Protein AF-A0A950ISI1-F1 (afdb_monomer_lite)

Radius of gyration: 25.89 Å; chains: 1; bounding box: 56×24×68 Å

Secondary structure (DSSP, 8-state):
---S---HHHHHHHHH-HHHHHHHHTS-PPPPHHHHHHHHHHHHHHHHHHHHHHHHHHHHHHHHHHHHHHHHHHHHHHHHH--

Foldseek 3Di:
DPDPDDDPVLVVCCVVPVVVSCCCPVVVDDDDPVVVVVVVVVVVVVVVVVVVVVVVVVVVVVVVVVVVVVVVVVVVVVVVVVD

Structure (mmCIF, N/CA/C/O backbone):
data_AF-A0A950ISI1-F1
#
_entry.id   AF-A0A950ISI1-F1
#
loop_
_atom_site.group_PDB
_atom_site.id
_atom_site.type_symbol
_atom_site.label_atom_id
_atom_site.label_alt_id
_atom_site.label_comp_id
_atom_site.label_asym_id
_atom_site.label_entity_id
_atom_site.label_seq_id
_atom_site.pdbx_PDB_ins_code
_atom_site.Cartn_x
_atom_site.Cartn_y
_atom_site.Cartn_z
_atom_site.occupancy
_atom_site.B_iso_or_equiv
_atom_site.auth_seq_id
_atom_site.auth_comp_id
_atom_site.auth_asym_id
_atom_site.auth_atom_id
_atom_site.pdbx_PDB_model_num
ATOM 1 N N . MET A 1 1 ? -28.227 14.469 5.936 1.00 48.44 1 MET A N 1
ATOM 2 C CA . MET A 1 1 ? -28.142 14.118 4.499 1.00 48.44 1 MET A CA 1
ATOM 3 C C . MET A 1 1 ? -27.719 12.661 4.393 1.00 48.44 1 MET A C 1
ATOM 5 O O . MET A 1 1 ? -26.752 12.314 5.063 1.00 48.44 1 MET A O 1
ATOM 9 N N . PRO A 1 2 ? -28.419 11.805 3.631 1.00 60.66 2 PRO A N 1
ATOM 10 C CA . PRO A 1 2 ? -27.992 10.422 3.444 1.00 60.66 2 PRO A CA 1
ATOM 11 C C . PRO A 1 2 ? -26.625 10.398 2.752 1.00 60.66 2 PRO A C 1
ATOM 13 O O . PRO A 1 2 ? -26.396 11.097 1.762 1.00 60.66 2 PRO A O 1
ATOM 16 N N . ARG A 1 3 ? -25.689 9.633 3.313 1.00 75.75 3 ARG A N 1
ATOM 17 C CA . ARG A 1 3 ? -24.327 9.511 2.796 1.00 75.75 3 ARG A CA 1
ATOM 18 C C . ARG A 1 3 ? -24.377 8.707 1.496 1.00 75.75 3 ARG A C 1
ATOM 20 O O . ARG A 1 3 ? -24.751 7.543 1.498 1.00 75.75 3 ARG A O 1
ATOM 27 N N . LYS A 1 4 ? -24.036 9.350 0.377 1.00 82.25 4 LYS A N 1
ATOM 28 C CA . LYS A 1 4 ? -24.240 8.802 -0.977 1.00 82.25 4 LYS A CA 1
ATOM 29 C C . LYS A 1 4 ? -23.309 7.628 -1.325 1.00 82.25 4 LYS A C 1
ATOM 31 O O . LYS A 1 4 ? -23.574 6.927 -2.291 1.00 82.25 4 LYS A O 1
ATOM 36 N N . LEU A 1 5 ? -22.224 7.438 -0.566 1.00 89.56 5 LEU A N 1
ATOM 37 C CA . LEU A 1 5 ? -21.218 6.397 -0.780 1.00 89.56 5 LEU A CA 1
ATOM 38 C C . LEU A 1 5 ? -20.758 5.807 0.560 1.00 89.56 5 LEU A C 1
ATOM 40 O O . LEU A 1 5 ? -20.348 6.546 1.462 1.00 89.56 5 LEU A O 1
ATOM 44 N N . ILE A 1 6 ? -20.806 4.478 0.655 1.00 87.81 6 ILE A N 1
ATOM 45 C CA . ILE A 1 6 ? -20.286 3.694 1.780 1.00 87.81 6 ILE A CA 1
ATOM 46 C C . ILE A 1 6 ? -18.867 3.224 1.408 1.00 87.81 6 ILE A C 1
ATOM 48 O O . ILE A 1 6 ? -18.690 2.641 0.337 1.00 87.81 6 ILE A O 1
ATOM 52 N N . PRO A 1 7 ? -17.838 3.480 2.236 1.00 91.25 7 PRO A N 1
ATOM 53 C CA . PRO A 1 7 ? -16.495 2.971 2.015 1.00 91.25 7 PRO A CA 1
ATOM 54 C C . PRO A 1 7 ? -16.481 1.450 2.022 1.00 91.25 7 PRO A C 1
ATOM 56 O O . PRO A 1 7 ? -17.153 0.814 2.831 1.00 91.25 7 PRO A O 1
ATOM 59 N N . VAL A 1 8 ? -15.612 0.867 1.201 1.00 93.19 8 VAL A N 1
ATOM 60 C CA . VAL A 1 8 ? -15.400 -0.586 1.183 1.00 93.19 8 VAL A CA 1
ATOM 61 C C . VAL A 1 8 ? -14.972 -1.108 2.556 1.00 93.19 8 VAL A C 1
ATOM 63 O O . VAL A 1 8 ? -15.363 -2.202 2.934 1.00 93.19 8 VAL A O 1
ATOM 66 N N . THR A 1 9 ? -14.224 -0.324 3.334 1.00 90.62 9 THR A N 1
ATOM 67 C CA . THR A 1 9 ? -13.809 -0.703 4.692 1.00 90.62 9 THR A CA 1
ATOM 68 C C . THR A 1 9 ? -14.984 -0.837 5.657 1.00 90.62 9 THR A C 1
ATOM 70 O O . THR A 1 9 ? -14.999 -1.752 6.469 1.00 90.62 9 THR A O 1
ATOM 73 N N . GLU A 1 10 ? -15.986 0.034 5.541 1.00 93.12 10 GLU A N 1
ATOM 74 C CA . GLU A 1 10 ? -17.210 -0.029 6.341 1.00 93.12 10 GLU A CA 1
ATOM 75 C C . GLU A 1 10 ? -18.067 -1.234 5.933 1.00 93.12 10 GLU A C 1
ATOM 77 O O . GLU A 1 10 ? -18.544 -1.972 6.792 1.00 93.12 10 GLU A O 1
ATOM 82 N N . LEU A 1 11 ? -18.189 -1.494 4.626 1.00 94.25 11 LEU A N 1
ATOM 83 C CA . LEU A 1 11 ? -18.866 -2.690 4.120 1.00 94.25 11 LEU A CA 1
ATOM 84 C C . LEU A 1 11 ? -18.155 -3.981 4.558 1.00 94.25 11 LEU A C 1
ATOM 86 O O . LEU A 1 11 ? -18.807 -4.938 4.964 1.00 94.25 11 LEU A O 1
ATOM 90 N N . ALA A 1 12 ? -16.824 -4.010 4.498 1.00 94.06 12 ALA A N 1
ATOM 91 C CA . ALA A 1 12 ? -16.028 -5.152 4.933 1.00 94.06 12 ALA A CA 1
ATOM 92 C C . ALA A 1 12 ? -16.203 -5.422 6.433 1.00 94.06 12 ALA A C 1
ATOM 94 O O . ALA A 1 12 ? -16.305 -6.578 6.832 1.00 94.06 12 ALA A O 1
ATOM 95 N N . GLU A 1 13 ? -16.292 -4.374 7.256 1.00 94.00 13 GLU A N 1
ATOM 96 C CA . GLU A 1 13 ? -16.557 -4.506 8.690 1.00 94.00 13 GLU A CA 1
ATOM 97 C C . GLU A 1 13 ? -17.959 -5.062 8.959 1.00 94.00 13 GLU A C 1
ATOM 99 O O . GLU A 1 13 ? -18.098 -5.950 9.795 1.00 94.00 13 GLU A O 1
ATOM 104 N N . PHE A 1 14 ? -18.971 -4.632 8.197 1.00 95.50 14 PHE A N 1
ATOM 105 C CA . PHE A 1 14 ? -20.316 -5.207 8.271 1.00 95.50 14 PHE A CA 1
ATOM 106 C C . PHE A 1 14 ? -20.339 -6.696 7.895 1.00 95.50 14 PHE A C 1
ATOM 108 O O . PHE A 1 14 ? -20.967 -7.492 8.590 1.00 95.50 14 PHE A O 1
ATOM 115 N N . ILE A 1 15 ? -19.638 -7.079 6.820 1.00 97.06 15 ILE A N 1
ATOM 116 C CA . ILE A 1 15 ? -19.535 -8.479 6.375 1.00 97.06 15 ILE A CA 1
ATOM 117 C C . ILE A 1 15 ? -18.777 -9.327 7.404 1.00 97.06 15 ILE A C 1
ATOM 119 O O . ILE A 1 15 ? -19.166 -10.462 7.663 1.00 97.06 15 ILE A O 1
ATOM 123 N N . TYR A 1 16 ? -17.707 -8.788 7.992 1.00 95.25 16 TYR A N 1
ATOM 124 C CA . TYR A 1 16 ? -16.923 -9.475 9.016 1.00 95.25 16 TYR A CA 1
ATOM 125 C C . TYR A 1 16 ? -17.719 -9.662 10.313 1.00 95.25 16 TYR A C 1
ATOM 127 O O . TYR A 1 16 ? -17.770 -10.764 10.858 1.00 95.25 16 TYR A O 1
ATOM 135 N N . CYS A 1 17 ? -18.336 -8.589 10.815 1.00 96.12 17 CYS A N 1
ATOM 136 C CA . CYS A 1 17 ? -19.180 -8.608 12.003 1.00 96.12 17 CYS A CA 1
ATOM 137 C C . CYS A 1 17 ? -20.161 -7.427 11.994 1.00 96.12 17 CYS A C 1
ATOM 139 O O . CYS A 1 17 ? -19.825 -6.301 12.375 1.00 96.12 17 CYS A O 1
ATOM 141 N N . SER A 1 18 ? -21.411 -7.708 11.633 1.00 96.56 18 SER A N 1
ATOM 142 C CA . SER A 1 18 ? -22.493 -6.718 11.592 1.00 96.56 18 SER A CA 1
ATOM 143 C C . SER A 1 18 ? -22.741 -6.049 12.946 1.00 96.56 18 SER A C 1
ATOM 145 O O . SER A 1 18 ? -23.020 -4.854 12.994 1.00 96.56 18 SER A O 1
ATOM 147 N N . HIS A 1 19 ? -22.576 -6.784 14.050 1.00 96.50 19 HIS A N 1
ATOM 148 C CA . HIS A 1 19 ? -22.721 -6.226 15.393 1.00 96.50 19 HIS A CA 1
ATOM 149 C C . HIS A 1 19 ? -21.601 -5.231 15.730 1.00 96.50 19 HIS A C 1
ATOM 151 O O . HIS A 1 19 ? -21.872 -4.146 16.233 1.00 96.50 19 HIS A O 1
ATOM 157 N N . ALA A 1 20 ? -20.343 -5.546 15.399 1.00 93.25 20 ALA A N 1
ATOM 158 C CA . ALA A 1 20 ? -19.232 -4.610 15.588 1.00 93.25 20 ALA A CA 1
ATOM 159 C C . ALA A 1 20 ? -19.403 -3.349 14.724 1.00 93.25 20 ALA A C 1
ATOM 161 O O . ALA A 1 20 ? -19.172 -2.235 15.200 1.00 93.25 20 ALA A O 1
ATOM 162 N N . TRP A 1 21 ? -19.875 -3.519 13.485 1.00 95.62 21 TRP A N 1
ATOM 163 C CA . TRP A 1 21 ? -20.247 -2.408 12.613 1.00 95.62 21 TRP A CA 1
ATOM 164 C C . TRP A 1 21 ? -21.338 -1.529 13.240 1.00 95.62 21 TRP A C 1
ATOM 166 O O . TRP A 1 21 ? -21.187 -0.310 13.274 1.00 95.62 21 TRP A O 1
ATOM 176 N N . GLU A 1 22 ? -22.402 -2.123 13.787 1.00 96.19 22 GLU A N 1
ATOM 177 C CA . GLU A 1 22 ? -23.492 -1.385 14.433 1.00 96.19 22 GLU A CA 1
ATOM 178 C C . GLU A 1 22 ? -22.982 -0.583 15.637 1.00 96.19 22 GLU A C 1
ATOM 180 O O . GLU A 1 22 ? -23.222 0.624 15.728 1.00 96.19 22 GLU A O 1
ATOM 185 N N . LEU A 1 23 ? -22.211 -1.226 16.521 1.00 95.44 23 LEU A N 1
ATOM 186 C CA . LEU A 1 23 ? -21.604 -0.579 17.686 1.00 95.44 23 LEU A CA 1
ATOM 187 C C . LEU A 1 23 ? -20.790 0.655 17.269 1.00 95.44 23 LEU A C 1
ATOM 189 O O . LEU A 1 23 ? -20.899 1.717 17.879 1.00 95.44 23 LEU A O 1
ATOM 193 N N . LYS A 1 24 ? -20.007 0.543 16.196 1.00 94.19 24 LYS A N 1
ATOM 194 C CA . LYS A 1 24 ? -19.129 1.618 15.728 1.00 94.19 24 LYS A CA 1
ATOM 195 C C . LYS A 1 24 ? -19.861 2.724 14.969 1.00 94.19 24 LYS A C 1
ATOM 197 O O . LYS A 1 24 ? -19.648 3.900 15.258 1.00 94.19 24 LYS A O 1
ATOM 202 N N . TYR A 1 25 ? -20.676 2.371 13.978 1.00 92.50 25 TYR A N 1
ATOM 203 C CA . TYR A 1 25 ? -21.245 3.324 13.016 1.00 92.50 25 TYR A CA 1
ATOM 204 C C . TYR A 1 25 ? -22.636 3.832 13.400 1.00 92.50 25 TYR A C 1
ATOM 206 O O . TYR A 1 25 ? -22.990 4.942 13.007 1.00 92.50 25 TYR A O 1
ATOM 214 N N . ILE A 1 26 ? -23.406 3.061 14.176 1.00 94.50 26 ILE A N 1
ATOM 215 C CA . ILE A 1 26 ? -24.739 3.457 14.656 1.00 94.50 26 ILE A CA 1
ATOM 216 C C . ILE A 1 26 ? -24.666 3.953 16.099 1.00 94.50 26 ILE A C 1
ATOM 218 O O . ILE A 1 26 ? -25.181 5.027 16.402 1.00 94.50 26 ILE A O 1
ATOM 222 N N . GLN A 1 27 ? -23.994 3.207 16.982 1.00 96.00 27 GLN A N 1
ATOM 223 C CA . GLN A 1 27 ? -23.915 3.547 18.410 1.00 96.00 27 GLN A CA 1
ATOM 224 C C . GLN A 1 27 ? -22.722 4.459 18.754 1.00 96.00 27 GLN A C 1
ATOM 226 O O . GLN A 1 27 ? -22.632 4.966 19.870 1.00 96.00 27 GLN A O 1
ATOM 231 N N . GLY A 1 28 ? -21.814 4.706 17.802 1.00 94.44 28 GLY A N 1
ATOM 232 C CA . GLY A 1 28 ? -20.694 5.639 17.963 1.00 94.44 28 GLY A CA 1
ATOM 233 C C . GLY A 1 28 ? -19.600 5.164 18.926 1.00 94.44 28 GLY A C 1
ATOM 234 O O . GLY A 1 28 ? -18.795 5.976 19.389 1.00 94.44 28 GLY A O 1
ATOM 235 N N . LEU A 1 29 ? -19.552 3.869 19.245 1.00 95.06 29 LEU A N 1
ATOM 236 C CA . LEU A 1 29 ? -18.549 3.304 20.141 1.00 95.06 29 LEU A CA 1
ATOM 237 C C . LEU A 1 29 ? -17.186 3.256 19.451 1.00 95.06 29 LEU A C 1
ATOM 239 O O . LEU A 1 29 ? -17.009 2.701 18.365 1.00 95.06 29 LEU A O 1
ATOM 243 N N . ALA A 1 30 ? -16.192 3.847 20.106 1.00 90.69 30 ALA A N 1
ATOM 244 C CA . ALA A 1 30 ? -14.838 3.863 19.588 1.00 90.69 30 ALA A CA 1
ATOM 245 C C . ALA A 1 30 ? -14.159 2.491 19.769 1.00 90.69 30 ALA A C 1
ATOM 247 O O . ALA A 1 30 ? -14.263 1.898 20.845 1.00 90.69 30 ALA A O 1
ATOM 248 N N . PRO A 1 31 ? -13.368 2.032 18.779 1.00 89.75 31 PRO A N 1
ATOM 249 C CA . PRO A 1 31 ? -12.480 0.889 18.959 1.00 89.75 31 PRO A CA 1
ATOM 250 C C . PRO A 1 31 ? -11.500 1.119 20.114 1.00 89.75 31 PRO A C 1
ATOM 252 O O . PRO A 1 31 ? -11.134 2.267 20.409 1.00 89.75 31 PRO A O 1
ATOM 255 N N . SER A 1 32 ? -11.038 0.025 20.726 1.00 94.00 32 SER A N 1
ATOM 256 C CA . SER A 1 32 ? -10.058 0.070 21.814 1.00 94.00 32 SER A CA 1
ATOM 257 C C . SER A 1 32 ? -8.775 0.799 21.393 1.00 94.00 32 SER A C 1
ATOM 259 O O . SER A 1 32 ? -8.438 0.896 20.208 1.00 94.00 32 SER A O 1
ATOM 261 N N . ARG A 1 33 ? -8.032 1.332 22.373 1.00 95.19 33 ARG A N 1
ATOM 262 C CA . ARG A 1 33 ? -6.746 2.002 22.109 1.00 95.19 33 ARG A CA 1
ATOM 263 C C . ARG A 1 33 ? -5.755 1.071 21.410 1.00 95.19 33 ARG A C 1
ATOM 265 O O . ARG A 1 33 ? -5.100 1.496 20.468 1.00 95.19 33 ARG A O 1
ATOM 272 N N . GLU A 1 34 ? -5.712 -0.187 21.835 1.00 96.75 34 GLU A N 1
ATOM 273 C CA . GLU A 1 34 ? -4.879 -1.229 21.233 1.00 96.75 34 GLU A CA 1
ATOM 274 C C . GLU A 1 34 ? -5.249 -1.477 19.765 1.00 96.75 34 GLU A C 1
ATOM 276 O O . GLU A 1 34 ? -4.382 -1.421 18.898 1.00 96.75 34 GLU A O 1
ATOM 281 N N . ALA A 1 35 ? -6.541 -1.632 19.449 1.00 92.00 35 ALA A N 1
ATOM 282 C CA . ALA A 1 35 ? -6.993 -1.818 18.069 1.00 92.00 35 ALA A CA 1
ATOM 283 C C . ALA A 1 35 ? -6.631 -0.618 17.174 1.00 92.00 35 ALA A C 1
ATOM 285 O O . ALA A 1 35 ? -6.217 -0.792 16.027 1.00 92.00 35 ALA A O 1
ATOM 286 N N . LYS A 1 36 ? -6.735 0.610 17.701 1.00 92.94 36 LYS A N 1
ATOM 287 C CA . LYS A 1 36 ? -6.295 1.818 16.984 1.00 92.94 36 LYS A CA 1
ATOM 288 C C . LYS A 1 36 ? -4.789 1.824 16.748 1.00 92.94 36 LYS A C 1
ATOM 290 O O . LYS A 1 36 ? -4.355 2.213 15.667 1.00 92.94 36 LYS A O 1
ATOM 295 N N . GLN A 1 37 ? -4.001 1.403 17.731 1.00 97.25 37 GLN A N 1
ATOM 296 C CA . GLN A 1 37 ? -2.552 1.332 17.594 1.00 97.25 37 GLN A CA 1
ATOM 297 C C . GLN A 1 37 ? -2.143 0.302 16.533 1.00 97.25 37 GLN A C 1
ATOM 299 O O . GLN A 1 37 ? -1.382 0.643 15.630 1.00 97.25 37 GLN A O 1
ATOM 304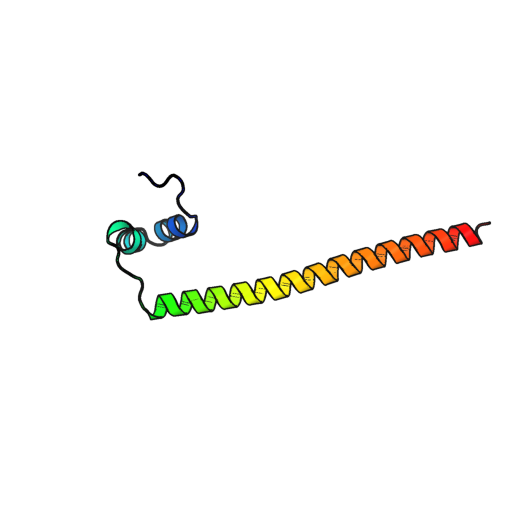 N N . LEU A 1 38 ? -2.741 -0.892 16.552 1.00 96.44 38 LEU A N 1
ATOM 305 C CA . LEU A 1 38 ? -2.530 -1.914 15.521 1.00 96.44 38 LEU A CA 1
ATOM 306 C C . LEU A 1 38 ? -2.895 -1.403 14.121 1.00 96.44 38 LEU A C 1
ATOM 308 O O . LEU A 1 38 ? -2.175 -1.654 13.156 1.00 96.44 38 LEU A O 1
ATOM 312 N N . GLN A 1 39 ? -3.980 -0.634 13.995 1.00 94.06 39 GLN A N 1
ATOM 313 C CA . GLN A 1 39 ? -4.354 -0.018 12.722 1.00 94.06 39 GLN A CA 1
ATOM 314 C C . GLN A 1 39 ? -3.303 0.995 12.23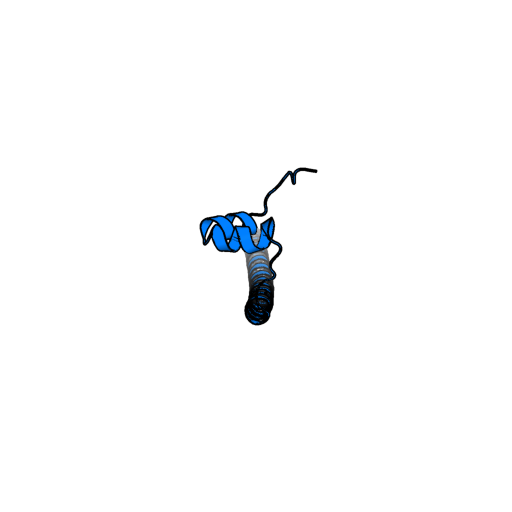6 1.00 94.06 39 GLN A C 1
ATOM 316 O O . GLN A 1 39 ? -2.987 1.035 11.046 1.00 94.06 39 GLN A O 1
ATOM 321 N N . VAL A 1 40 ? -2.753 1.815 13.136 1.00 96.44 40 VAL A N 1
ATOM 322 C CA . VAL A 1 40 ? -1.689 2.778 12.805 1.00 96.44 40 VAL A CA 1
ATOM 323 C C . VAL A 1 40 ? -0.418 2.055 12.359 1.00 96.44 40 VAL A C 1
ATOM 325 O O . VAL A 1 40 ? 0.161 2.422 11.335 1.00 96.44 40 VAL A O 1
ATOM 328 N N . GLU A 1 41 ? -0.014 1.008 13.076 1.00 97.69 41 GLU A N 1
ATOM 329 C CA . GLU A 1 41 ? 1.152 0.185 12.739 1.00 97.69 41 GLU A CA 1
ATOM 330 C C . GLU A 1 41 ? 0.974 -0.513 11.382 1.00 97.69 41 GLU A C 1
ATOM 332 O O . GLU A 1 41 ? 1.860 -0.440 10.525 1.00 97.69 41 GLU A O 1
ATOM 337 N N . GLY A 1 42 ? -0.204 -1.091 11.129 1.00 96.62 42 GLY A N 1
ATOM 338 C CA . GLY A 1 42 ? -0.550 -1.688 9.838 1.00 96.62 42 GLY A CA 1
ATOM 339 C C . GLY A 1 42 ? -0.491 -0.678 8.689 1.00 96.62 42 GLY A C 1
ATOM 340 O O . GLY A 1 42 ? 0.116 -0.945 7.650 1.00 96.62 42 GLY A O 1
ATOM 341 N N . ASN A 1 43 ? -1.039 0.525 8.884 1.00 96.81 43 ASN A N 1
ATOM 342 C CA . ASN A 1 43 ? -0.969 1.598 7.888 1.00 96.81 43 ASN A CA 1
ATOM 343 C C . ASN A 1 43 ? 0.478 2.030 7.606 1.00 96.81 43 ASN A C 1
ATOM 345 O O . ASN A 1 43 ? 0.846 2.248 6.448 1.00 96.81 43 ASN A O 1
ATOM 349 N N . ALA A 1 44 ? 1.312 2.134 8.644 1.00 97.62 44 ALA A N 1
ATOM 350 C CA . ALA A 1 44 ? 2.723 2.479 8.496 1.00 97.62 44 ALA A CA 1
ATOM 351 C C . ALA A 1 44 ? 3.487 1.407 7.703 1.00 97.62 44 ALA A C 1
ATOM 353 O O . ALA A 1 44 ? 4.269 1.743 6.805 1.00 97.62 44 ALA A O 1
ATOM 354 N N . TRP A 1 45 ? 3.216 0.128 7.981 1.00 98.06 45 TRP A N 1
ATOM 355 C CA . TRP A 1 45 ? 3.786 -0.996 7.244 1.00 98.06 45 TRP A CA 1
ATOM 356 C C . TRP A 1 45 ? 3.373 -0.981 5.766 1.00 98.06 45 TRP A C 1
ATOM 358 O O . TRP A 1 45 ? 4.241 -1.026 4.890 1.00 98.06 45 TRP A O 1
ATOM 368 N N . HIS A 1 46 ? 2.081 -0.810 5.466 1.00 97.56 46 HIS A N 1
ATOM 369 C CA . HIS A 1 46 ? 1.593 -0.701 4.087 1.00 97.56 46 HIS A CA 1
ATOM 370 C C . HIS A 1 46 ? 2.226 0.474 3.337 1.00 97.56 46 HIS A C 1
ATOM 372 O O . HIS A 1 46 ? 2.630 0.328 2.182 1.00 97.56 46 HIS A O 1
ATOM 378 N N . ALA A 1 47 ? 2.377 1.627 3.990 1.00 97.88 47 ALA A N 1
ATOM 379 C CA . ALA A 1 47 ? 3.030 2.781 3.386 1.00 97.88 47 ALA A CA 1
ATOM 380 C C . ALA A 1 47 ? 4.515 2.508 3.081 1.00 97.88 47 ALA A C 1
ATOM 382 O O . ALA A 1 47 ? 5.022 2.918 2.034 1.00 97.88 47 ALA A O 1
ATOM 383 N N . ALA A 1 48 ? 5.224 1.809 3.972 1.00 97.75 48 ALA A N 1
ATOM 384 C CA . ALA A 1 48 ? 6.614 1.417 3.748 1.00 97.75 48 ALA A CA 1
ATOM 385 C C . ALA A 1 48 ? 6.754 0.439 2.570 1.00 97.75 48 ALA A C 1
ATOM 387 O O . ALA A 1 48 ? 7.606 0.656 1.704 1.00 97.75 48 ALA A O 1
ATOM 388 N N . GLN A 1 49 ? 5.881 -0.569 2.497 1.00 97.69 49 GLN A N 1
ATOM 389 C CA . GLN A 1 49 ? 5.815 -1.515 1.380 1.00 97.69 49 GLN A CA 1
ATOM 390 C C . GLN A 1 49 ? 5.507 -0.807 0.057 1.00 97.69 49 GLN A C 1
ATOM 392 O O . GLN A 1 49 ? 6.224 -0.998 -0.923 1.00 97.69 49 GLN A O 1
ATOM 397 N N . GLY A 1 50 ? 4.522 0.096 0.039 1.00 97.62 50 GLY A N 1
ATOM 398 C CA . GLY A 1 50 ? 4.193 0.895 -1.144 1.00 97.62 50 GLY A CA 1
ATOM 399 C C . GLY A 1 50 ? 5.389 1.699 -1.665 1.00 97.62 50 GLY A C 1
ATOM 400 O O . GLY A 1 50 ? 5.661 1.702 -2.864 1.00 97.62 50 GLY A O 1
ATOM 401 N N . ARG A 1 51 ? 6.183 2.306 -0.770 1.00 97.38 51 ARG A N 1
ATOM 402 C CA . ARG A 1 51 ? 7.426 3.009 -1.147 1.00 97.38 51 ARG A CA 1
ATOM 403 C C . ARG A 1 51 ? 8.522 2.077 -1.664 1.00 97.38 51 ARG A C 1
ATOM 405 O O . ARG A 1 51 ? 9.354 2.507 -2.461 1.00 97.38 51 ARG A O 1
ATOM 412 N N . ALA A 1 52 ? 8.603 0.845 -1.167 1.00 97.19 52 ALA A N 1
ATOM 413 C CA . ALA A 1 52 ? 9.559 -0.143 -1.667 1.00 97.19 52 ALA A CA 1
ATOM 414 C C . ALA A 1 52 ? 9.168 -0.615 -3.076 1.00 97.19 52 ALA A C 1
ATOM 416 O O . ALA A 1 52 ? 10.005 -0.604 -3.975 1.00 97.19 52 ALA A O 1
ATOM 417 N N . LEU A 1 53 ? 7.885 -0.917 -3.290 1.00 98.00 53 LEU A N 1
ATOM 418 C CA . LEU A 1 53 ? 7.346 -1.308 -4.592 1.00 98.00 53 LEU A CA 1
ATOM 419 C C . LEU A 1 53 ? 7.497 -0.201 -5.636 1.00 98.00 53 LEU A C 1
ATOM 421 O O . LEU A 1 5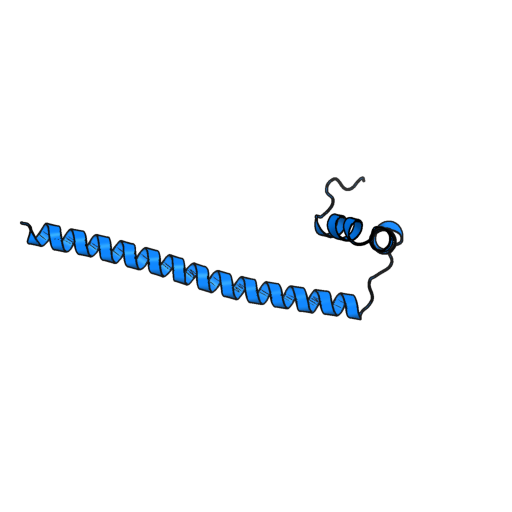3 ? 7.962 -0.479 -6.734 1.00 98.00 53 LEU A O 1
ATOM 425 N N . ALA A 1 54 ? 7.197 1.053 -5.286 1.00 97.31 54 ALA A N 1
ATOM 426 C CA . ALA A 1 54 ? 7.367 2.184 -6.200 1.00 97.31 54 ALA A CA 1
ATOM 427 C C . ALA A 1 54 ? 8.825 2.345 -6.671 1.00 97.31 54 ALA A C 1
ATOM 429 O O . ALA A 1 54 ? 9.073 2.635 -7.839 1.00 97.31 54 ALA A O 1
ATOM 430 N N . ARG A 1 55 ? 9.798 2.111 -5.777 1.00 97.00 55 ARG A N 1
ATOM 431 C CA . ARG A 1 55 ? 11.228 2.100 -6.128 1.00 97.00 55 ARG A CA 1
ATOM 432 C C . ARG A 1 55 ? 11.599 0.912 -7.015 1.00 97.00 55 ARG A C 1
ATOM 434 O O . ARG A 1 55 ? 12.377 1.067 -7.948 1.00 97.00 55 ARG A O 1
ATOM 441 N N . GLY A 1 56 ? 11.055 -0.269 -6.733 1.00 97.38 56 GLY A N 1
ATOM 442 C CA . GLY A 1 56 ? 11.255 -1.437 -7.591 1.00 97.38 56 GLY A CA 1
ATOM 443 C C . GLY A 1 56 ? 10.703 -1.212 -8.999 1.00 97.38 56 GLY A C 1
ATOM 444 O O . GLY A 1 56 ? 11.373 -1.516 -9.983 1.00 97.38 56 GLY A O 1
ATOM 445 N N . ASP A 1 57 ? 9.513 -0.621 -9.102 1.00 98.00 57 ASP A N 1
ATOM 446 C CA . ASP A 1 57 ? 8.877 -0.358 -10.390 1.00 98.00 57 ASP A CA 1
ATOM 447 C C . ASP A 1 57 ? 9.632 0.706 -11.196 1.00 98.00 57 ASP A C 1
ATOM 449 O O . ASP A 1 57 ? 9.843 0.526 -12.394 1.00 98.00 57 ASP A O 1
ATOM 453 N N . SER A 1 58 ? 10.143 1.763 -10.551 1.00 97.25 58 SER A N 1
ATOM 454 C CA . SER A 1 58 ? 10.962 2.766 -11.242 1.00 97.25 58 SER A CA 1
ATOM 455 C C . SER A 1 58 ? 12.265 2.182 -11.795 1.00 97.25 58 SER A C 1
ATOM 457 O O . SER A 1 58 ? 12.627 2.469 -12.936 1.00 97.25 58 SER A O 1
ATOM 459 N N . LEU A 1 59 ? 12.941 1.309 -11.039 1.00 97.56 59 LEU A N 1
ATOM 460 C CA . LEU A 1 59 ? 14.127 0.592 -11.518 1.00 97.56 59 LEU A CA 1
ATOM 461 C C . LEU A 1 59 ? 13.795 -0.344 -12.683 1.00 97.56 59 LEU A C 1
ATOM 463 O O . LEU A 1 59 ? 14.556 -0.423 -13.647 1.00 97.56 59 LEU A O 1
ATOM 467 N N . ARG A 1 60 ?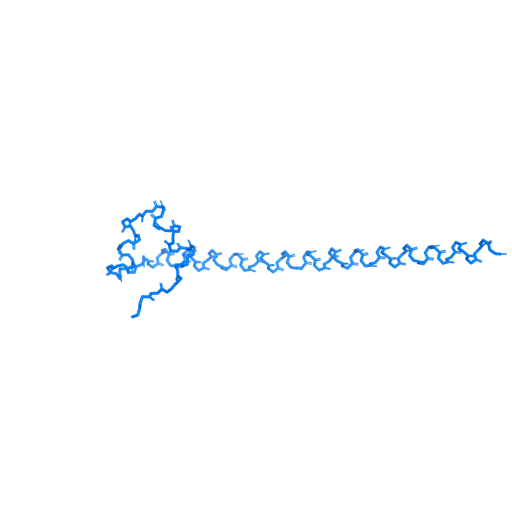 12.644 -1.020 -12.628 1.00 98.12 60 ARG A N 1
ATOM 468 C CA . ARG A 1 60 ? 12.172 -1.886 -13.712 1.00 98.12 60 ARG A CA 1
ATOM 469 C C . ARG A 1 60 ? 11.925 -1.094 -14.997 1.00 98.12 60 ARG A C 1
ATOM 471 O O . ARG A 1 60 ? 12.395 -1.499 -16.058 1.00 98.12 60 ARG A O 1
ATOM 478 N N . TRP A 1 61 ? 11.262 0.057 -14.904 1.00 98.31 61 TRP A N 1
ATOM 479 C CA . TRP A 1 61 ? 11.068 0.956 -16.044 1.00 98.31 61 TRP A CA 1
ATOM 480 C C . TRP A 1 61 ? 12.387 1.497 -16.599 1.00 98.31 61 TRP A C 1
ATOM 482 O O . TRP A 1 61 ? 12.572 1.512 -17.817 1.00 98.31 61 TRP A O 1
ATOM 492 N N . ALA A 1 62 ? 13.330 1.875 -15.732 1.00 98.06 62 ALA A N 1
ATOM 493 C CA . ALA A 1 62 ? 14.661 2.301 -16.155 1.00 98.06 62 ALA A CA 1
ATOM 494 C C . ALA A 1 62 ? 15.413 1.183 -16.902 1.00 98.06 62 ALA A C 1
ATOM 496 O O . ALA A 1 62 ? 16.043 1.448 -17.925 1.00 98.06 62 ALA A O 1
ATOM 497 N N . ALA A 1 63 ? 15.298 -0.069 -16.448 1.00 98.25 63 ALA A N 1
ATOM 498 C CA . ALA A 1 63 ? 15.892 -1.221 -17.124 1.00 98.25 63 ALA A CA 1
ATOM 499 C C . ALA A 1 63 ? 15.285 -1.455 -18.518 1.00 98.25 63 ALA A C 1
ATOM 501 O O . ALA A 1 63 ? 16.027 -1.675 -19.475 1.00 98.25 63 ALA A O 1
ATOM 502 N N . TYR A 1 64 ? 13.960 -1.349 -18.666 1.00 98.50 64 TYR A N 1
ATOM 503 C CA . TYR A 1 64 ? 13.314 -1.442 -19.981 1.00 98.50 64 TYR A CA 1
ATOM 504 C C . TYR A 1 64 ? 13.735 -0.309 -20.921 1.00 98.50 64 TYR A C 1
ATOM 506 O O . TYR A 1 64 ? 14.000 -0.561 -22.096 1.00 98.50 64 TYR A O 1
ATOM 514 N N . ALA A 1 65 ? 13.861 0.918 -20.411 1.00 98.31 65 ALA A N 1
ATOM 515 C CA . ALA A 1 65 ? 14.353 2.045 -21.198 1.00 98.31 65 ALA A CA 1
ATOM 516 C C . ALA A 1 65 ? 15.808 1.834 -21.655 1.00 98.31 65 ALA A C 1
ATOM 518 O O . ALA A 1 65 ? 16.125 2.044 -22.825 1.00 98.31 65 ALA A O 1
ATOM 519 N N . ALA A 1 66 ? 16.681 1.363 -20.759 1.00 98.31 66 ALA A N 1
ATOM 520 C CA . ALA A 1 66 ? 18.071 1.051 -21.086 1.00 98.31 66 ALA A CA 1
ATOM 521 C C . ALA A 1 66 ? 18.178 -0.067 -22.136 1.00 98.31 66 ALA A C 1
ATOM 523 O O . ALA A 1 66 ? 18.958 0.054 -23.081 1.00 98.31 66 ALA A O 1
ATOM 524 N N . LEU A 1 67 ? 17.362 -1.120 -22.013 1.00 98.44 67 LEU A N 1
ATOM 525 C CA . LEU A 1 67 ? 17.300 -2.197 -22.998 1.00 98.44 67 LEU A CA 1
ATOM 526 C C . LEU A 1 67 ? 16.864 -1.673 -24.372 1.00 98.44 67 LEU A C 1
ATOM 528 O O . LEU A 1 67 ? 17.513 -1.980 -25.367 1.00 98.44 67 LEU A O 1
ATOM 532 N N . ALA A 1 68 ? 15.821 -0.840 -24.426 1.00 98.31 68 ALA A N 1
ATOM 533 C CA . ALA A 1 68 ? 15.360 -0.238 -25.674 1.00 98.31 68 ALA A CA 1
ATOM 534 C C . ALA A 1 68 ? 16.458 0.607 -26.343 1.00 98.31 68 ALA A C 1
ATOM 536 O O . ALA A 1 68 ? 16.692 0.468 -27.543 1.00 98.31 68 ALA A O 1
ATOM 537 N N . LEU A 1 69 ? 17.182 1.427 -25.571 1.00 98.25 69 LEU A N 1
ATOM 538 C CA . LEU A 1 69 ? 18.320 2.202 -26.077 1.00 98.25 69 LEU A CA 1
ATOM 539 C C . LEU A 1 69 ? 19.438 1.302 -26.612 1.00 98.25 69 LEU A C 1
ATOM 541 O O . LEU A 1 69 ? 19.965 1.563 -27.692 1.00 98.25 69 LEU A O 1
ATOM 545 N N . ALA A 1 70 ? 19.773 0.224 -25.899 1.00 97.69 70 ALA A N 1
ATOM 546 C CA . ALA A 1 70 ? 20.770 -0.741 -26.353 1.00 97.69 70 ALA A CA 1
ATOM 547 C C . ALA A 1 70 ? 20.356 -1.408 -27.675 1.00 97.69 70 ALA A C 1
ATOM 549 O O . ALA A 1 70 ? 21.176 -1.518 -28.584 1.00 97.69 70 ALA A O 1
ATOM 550 N N . THR A 1 71 ? 19.084 -1.795 -27.822 1.00 97.56 71 THR A N 1
ATOM 551 C CA . THR A 1 71 ? 18.551 -2.354 -29.075 1.00 97.56 71 THR A CA 1
ATOM 552 C C . THR A 1 71 ? 18.620 -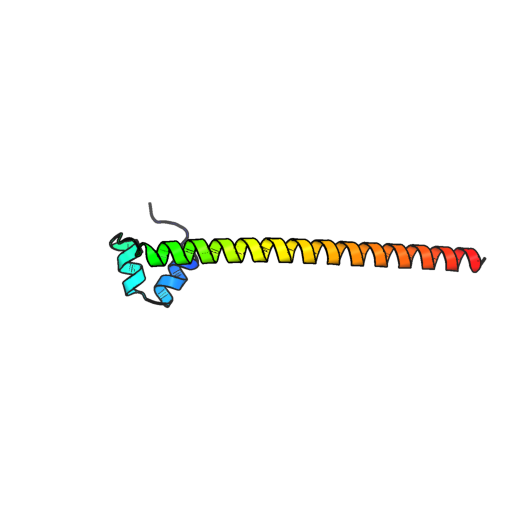1.348 -30.222 1.00 97.56 71 THR A C 1
ATOM 554 O O . THR A 1 71 ? 19.013 -1.713 -31.329 1.00 97.56 71 THR A O 1
ATOM 557 N N . ILE A 1 72 ? 18.289 -0.079 -29.964 1.00 96.62 72 ILE A N 1
ATOM 558 C CA . ILE A 1 72 ? 18.387 0.998 -30.955 1.00 96.62 72 ILE A CA 1
ATOM 559 C C . ILE A 1 72 ? 19.840 1.174 -31.407 1.00 96.62 72 ILE A C 1
ATOM 561 O O . ILE A 1 72 ? 20.111 1.148 -32.607 1.00 96.62 72 ILE A O 1
ATOM 565 N N . PHE A 1 73 ? 20.783 1.304 -30.469 1.00 96.06 73 PHE A N 1
ATOM 566 C CA . PHE A 1 73 ? 22.201 1.439 -30.804 1.00 96.06 73 PHE A CA 1
ATOM 567 C C . PHE A 1 73 ? 22.725 0.234 -31.573 1.00 96.06 73 PHE A C 1
ATOM 569 O O . PHE A 1 73 ? 23.399 0.414 -32.582 1.00 96.06 73 PHE A O 1
ATOM 576 N N . PHE A 1 74 ? 22.363 -0.977 -31.154 1.00 95.88 74 PHE A N 1
ATOM 577 C CA . PHE A 1 74 ? 22.739 -2.195 -31.858 1.00 95.88 74 PHE A CA 1
ATOM 578 C C . PHE A 1 74 ? 22.241 -2.190 -33.309 1.00 95.88 74 PHE A C 1
ATOM 580 O O . PHE A 1 74 ? 23.022 -2.446 -34.224 1.00 95.88 74 PHE A O 1
ATOM 587 N N . ALA A 1 75 ? 20.974 -1.833 -33.537 1.00 94.75 75 ALA A N 1
ATOM 588 C CA . ALA A 1 75 ? 20.409 -1.734 -34.879 1.00 94.75 75 ALA A CA 1
ATOM 589 C C . ALA A 1 75 ? 21.129 -0.678 -35.733 1.00 94.75 75 ALA A C 1
ATOM 591 O O . ALA A 1 75 ? 21.442 -0.944 -36.892 1.00 94.75 75 ALA A O 1
ATOM 592 N N . PHE A 1 76 ? 21.441 0.494 -35.169 1.00 93.56 76 PHE A N 1
ATOM 593 C CA . PHE A 1 76 ? 22.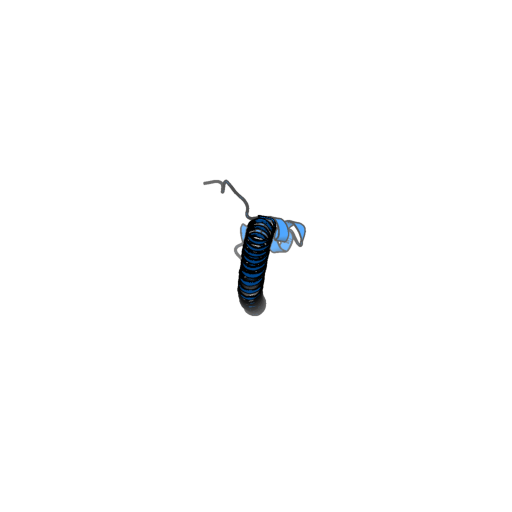198 1.536 -35.870 1.00 93.56 76 PHE A CA 1
ATOM 594 C C . PHE A 1 76 ? 23.623 1.102 -36.210 1.00 93.56 76 PHE A C 1
ATOM 596 O O . PHE A 1 76 ? 24.057 1.303 -37.343 1.00 93.56 76 PHE A O 1
ATOM 603 N N . SER A 1 77 ? 24.346 0.498 -35.266 1.00 91.25 77 SER A N 1
ATOM 604 C CA . SER A 1 77 ? 25.694 -0.023 -35.505 1.00 91.25 77 SER A CA 1
ATOM 605 C C . SER A 1 77 ? 25.684 -1.102 -36.582 1.00 91.25 77 SER A C 1
ATOM 607 O O . SER A 1 77 ? 26.510 -1.060 -37.489 1.00 91.25 77 SER A O 1
ATOM 609 N N . TRP A 1 78 ? 24.712 -2.015 -36.530 1.00 90.06 78 TRP A N 1
ATOM 610 C CA . TRP A 1 78 ? 24.528 -3.054 -37.537 1.00 90.06 78 TRP A CA 1
ATOM 611 C C . TRP A 1 78 ? 24.246 -2.469 -38.926 1.00 90.06 78 TRP A C 1
ATOM 613 O O . TRP A 1 78 ? 24.915 -2.824 -39.889 1.00 90.06 78 TRP A O 1
ATOM 623 N N . LEU A 1 79 ? 23.302 -1.531 -39.038 1.00 85.50 79 LEU A N 1
ATOM 624 C CA . LEU A 1 79 ? 22.958 -0.869 -40.303 1.00 85.50 79 LEU A CA 1
ATOM 625 C C . LEU A 1 79 ? 24.094 0.006 -40.852 1.00 85.50 79 LEU A C 1
ATOM 627 O O . LEU A 1 79 ? 24.218 0.147 -42.066 1.00 85.50 79 LEU A O 1
ATOM 631 N N . GLY A 1 80 ? 24.899 0.606 -39.974 1.00 80.31 80 GLY A N 1
ATOM 632 C CA . GLY A 1 80 ? 26.068 1.400 -40.345 1.00 80.31 80 GLY A CA 1
ATOM 633 C C . GLY A 1 80 ? 27.247 0.555 -40.828 1.00 80.31 80 GLY A C 1
ATOM 634 O O . GLY A 1 80 ? 27.981 1.012 -41.692 1.00 80.31 80 GLY A O 1
ATOM 635 N N . TRP A 1 81 ? 27.408 -0.663 -40.301 1.00 60.47 81 TRP A N 1
ATOM 636 C CA . TRP A 1 81 ? 28.405 -1.646 -40.752 1.00 60.47 81 TRP A CA 1
ATOM 637 C C . TRP A 1 81 ? 27.954 -2.481 -41.956 1.00 60.47 81 TRP A C 1
ATOM 639 O O . TRP A 1 81 ? 28.787 -3.028 -42.666 1.00 60.47 81 TRP A O 1
ATOM 649 N N . ALA A 1 82 ? 26.645 -2.614 -42.178 1.00 58.75 82 ALA A N 1
ATOM 650 C CA . ALA A 1 82 ? 26.078 -3.315 -43.331 1.00 58.75 82 ALA A CA 1
ATOM 651 C C . ALA A 1 82 ? 26.076 -2.470 -44.625 1.00 58.75 82 ALA A C 1
ATOM 653 O O . ALA A 1 82 ? 25.522 -2.908 -45.636 1.00 58.75 82 ALA A O 1
ATOM 654 N N . ARG A 1 83 ? 26.659 -1.267 -44.588 1.00 52.84 83 ARG A N 1
ATOM 655 C CA . ARG A 1 83 ? 26.973 -0.419 -45.745 1.00 52.84 83 ARG A CA 1
ATOM 656 C C . ARG A 1 83 ? 28.470 -0.437 -45.999 1.00 52.84 83 ARG A C 1
ATOM 658 O O . ARG A 1 83 ? 28.831 -0.421 -47.193 1.00 52.84 83 ARG A O 1
#

Sequence (83 aa):
MPRKLIPVTELAEFIYCSHAWELKYIQGLAPSREAKQLQVEGNAWHAAQGRALARGDSLRWAAYAALALATIFFAFSWLGWAR

pLDDT: mean 92.54, std 10.11, range [48.44, 98.5]